Protein AF-A0A2I0NF01-F1 (afdb_monomer_lite)

Foldseek 3Di:
DDPLVVLVVCCVVPVVVSLVVLQVLLVVLLVVDLVSNLVSCVSCLVVCQVVVVSHVVSLLVSLLVLCVVQPPDVVSVVSSLVSLVSCLVVDAPSNLVSLVVVLVRDDCPDPSNVVSVVSNVVRVVVHVVVVVVVVPPPPDPDDPPPPPPDD

Structure (mmCIF, N/CA/C/O backbone):
data_AF-A0A2I0NF01-F1
#
_entry.id   AF-A0A2I0NF01-F1
#
loop_
_atom_site.group_PDB
_atom_site.id
_atom_site.type_symbol
_atom_site.label_atom_id
_atom_site.label_alt_id
_atom_site.label_comp_id
_atom_site.label_asym_id
_atom_site.label_entity_id
_atom_site.label_seq_id
_atom_site.pdbx_PDB_ins_code
_atom_site.Cartn_x
_atom_site.Cartn_y
_atom_site.Cartn_z
_atom_site.occupancy
_atom_site.B_iso_or_equiv
_atom_site.auth_seq_id
_atom_site.auth_comp_id
_atom_site.auth_asym_id
_atom_site.auth_atom_id
_atom_site.pdbx_PDB_model_num
ATOM 1 N N . MET A 1 1 ? -27.590 -3.519 -9.141 1.00 53.53 1 MET A N 1
ATOM 2 C CA . MET A 1 1 ? -27.090 -2.656 -8.050 1.00 53.53 1 MET A CA 1
ATOM 3 C C . MET A 1 1 ? -25.602 -2.929 -7.943 1.00 53.53 1 MET A C 1
ATOM 5 O O . MET A 1 1 ? -25.249 -4.092 -7.778 1.00 53.53 1 MET A O 1
ATOM 9 N N . ASP A 1 2 ? -24.776 -1.914 -8.180 1.00 79.38 2 ASP A N 1
ATOM 10 C CA . ASP A 1 2 ? -23.319 -2.035 -8.289 1.00 79.38 2 ASP A CA 1
ATOM 11 C C . ASP A 1 2 ? -22.703 -2.565 -6.976 1.00 79.38 2 ASP A C 1
ATOM 13 O O . ASP A 1 2 ? -23.192 -2.251 -5.885 1.00 79.38 2 ASP A O 1
ATOM 17 N N . LEU A 1 3 ? -21.670 -3.410 -7.074 1.00 76.31 3 LEU A N 1
ATOM 18 C CA . LEU A 1 3 ? -20.996 -4.036 -5.926 1.00 76.31 3 LEU A CA 1
ATOM 1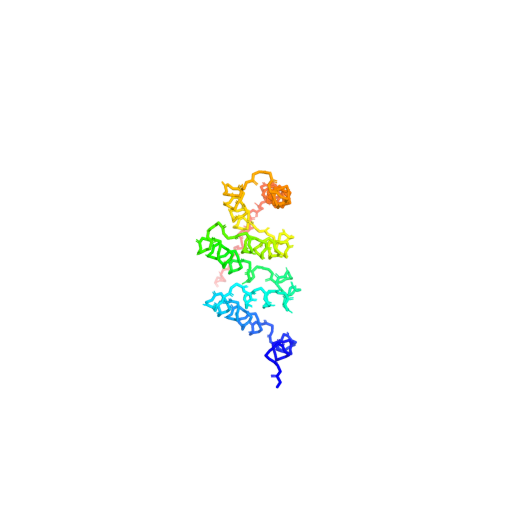9 C C . LEU A 1 3 ? -20.468 -2.959 -4.965 1.00 76.31 3 LEU A C 1
ATOM 21 O O . LEU A 1 3 ? -20.595 -3.088 -3.748 1.00 76.31 3 LEU A O 1
ATOM 25 N N . ILE A 1 4 ? -19.960 -1.860 -5.527 1.00 78.38 4 ILE A N 1
ATOM 26 C CA . ILE A 1 4 ? -19.461 -0.702 -4.782 1.00 78.38 4 ILE A CA 1
ATOM 27 C C . ILE A 1 4 ? -20.586 -0.050 -3.972 1.00 78.38 4 ILE A C 1
ATOM 29 O O . ILE A 1 4 ? -20.406 0.251 -2.793 1.00 78.38 4 ILE A O 1
ATOM 33 N N . THR A 1 5 ? -21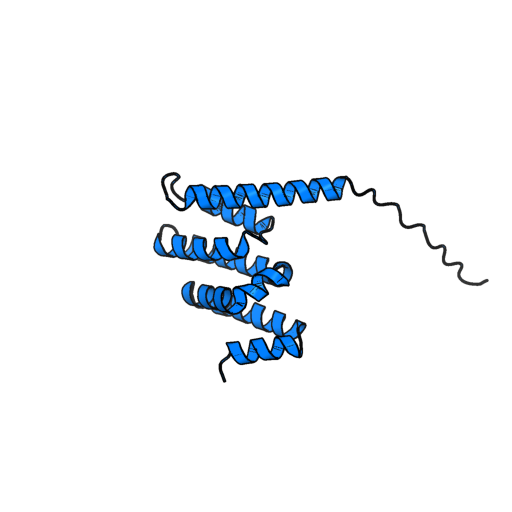.769 0.132 -4.565 1.00 79.06 5 THR A N 1
ATOM 34 C CA . THR A 1 5 ? -22.933 0.707 -3.872 1.00 79.06 5 THR A CA 1
ATOM 35 C C . THR A 1 5 ? -23.409 -0.193 -2.734 1.00 79.06 5 THR A C 1
ATOM 37 O O . THR A 1 5 ? -23.731 0.300 -1.658 1.00 79.06 5 THR A O 1
ATOM 40 N N . ARG A 1 6 ? -23.405 -1.518 -2.933 1.00 81.38 6 ARG A N 1
ATOM 41 C CA . ARG A 1 6 ? -23.763 -2.475 -1.873 1.00 81.38 6 ARG A CA 1
ATOM 42 C C . ARG A 1 6 ? -22.795 -2.410 -0.693 1.00 81.38 6 ARG A C 1
ATOM 44 O O . ARG A 1 6 ? -23.246 -2.374 0.446 1.00 81.38 6 ARG A O 1
ATOM 51 N N . LEU A 1 7 ? -21.491 -2.352 -0.960 1.00 82.50 7 LEU A N 1
ATOM 52 C CA . LEU A 1 7 ? -20.470 -2.237 0.085 1.00 82.50 7 LEU A CA 1
ATOM 53 C C . LEU A 1 7 ? -20.562 -0.912 0.843 1.00 82.50 7 LEU A C 1
ATOM 55 O O . LEU A 1 7 ? -20.463 -0.900 2.065 1.00 82.50 7 LEU A O 1
ATOM 59 N N . LYS A 1 8 ? -20.814 0.199 0.145 1.00 79.62 8 LYS A N 1
ATOM 60 C CA . LYS A 1 8 ? -20.989 1.503 0.797 1.00 79.62 8 LYS A CA 1
ATOM 61 C C . LYS A 1 8 ? -22.197 1.527 1.735 1.00 79.62 8 LYS A C 1
ATOM 63 O O . LYS A 1 8 ? -22.074 2.057 2.831 1.00 79.62 8 LYS A O 1
ATOM 68 N N . ASN A 1 9 ? -23.304 0.888 1.357 1.00 81.31 9 ASN A N 1
ATOM 69 C CA . ASN A 1 9 ? -24.474 0.766 2.231 1.00 81.31 9 ASN A CA 1
ATOM 70 C C . ASN A 1 9 ? -24.203 -0.149 3.437 1.00 81.31 9 ASN A C 1
ATOM 72 O O . ASN A 1 9 ? -24.649 0.151 4.539 1.00 81.31 9 ASN A O 1
ATOM 76 N N . LEU A 1 10 ? -23.444 -1.239 3.248 1.00 83.50 10 LEU A N 1
ATOM 77 C CA . LEU A 1 10 ? -23.072 -2.147 4.340 1.00 83.50 10 LEU A CA 1
ATOM 78 C C . LEU A 1 10 ? -22.284 -1.442 5.442 1.00 83.50 10 LEU A C 1
ATOM 80 O O . LEU A 1 10 ? -22.488 -1.746 6.609 1.00 83.50 10 LEU A O 1
ATOM 84 N N . ARG A 1 11 ? -21.437 -0.468 5.095 1.00 81.25 11 ARG A N 1
ATOM 85 C CA . ARG A 1 11 ? -20.669 0.310 6.076 1.00 81.25 11 ARG A CA 1
ATOM 86 C C . ARG A 1 11 ? -21.555 1.003 7.116 1.00 81.25 11 ARG A C 1
ATOM 88 O O . ARG A 1 11 ? -21.142 1.131 8.262 1.00 81.25 11 ARG A O 1
ATOM 95 N N . GLU A 1 12 ? -22.737 1.469 6.720 1.00 83.25 12 GLU A N 1
ATOM 96 C CA . GLU A 1 12 ? -23.662 2.176 7.616 1.00 83.25 12 GLU A CA 1
ATOM 97 C C . GLU A 1 12 ? -24.400 1.222 8.564 1.00 83.25 12 GLU A C 1
ATOM 99 O O . GLU A 1 12 ? -24.839 1.637 9.634 1.00 83.25 12 GLU A O 1
ATOM 104 N N . THR A 1 13 ? -24.529 -0.051 8.183 1.00 86.94 13 THR A N 1
ATOM 105 C CA . THR A 1 13 ? -25.313 -1.054 8.917 1.00 86.94 13 THR A CA 1
ATOM 106 C C . THR A 1 13 ? -24.459 -2.032 9.721 1.00 86.94 13 THR A C 1
ATOM 108 O O . THR A 1 13 ? -24.867 -2.443 10.801 1.00 86.94 13 THR A O 1
ATOM 111 N N . ASP A 1 14 ? -23.298 -2.420 9.191 1.00 89.25 14 ASP A N 1
ATOM 112 C CA . ASP A 1 14 ? -22.367 -3.381 9.785 1.00 89.25 14 ASP A CA 1
ATOM 113 C C . ASP A 1 14 ? -20.930 -3.072 9.331 1.00 89.25 14 ASP A C 1
ATOM 115 O O . ASP A 1 14 ? -20.458 -3.481 8.264 1.00 89.25 14 ASP A O 1
ATOM 119 N N . GLU A 1 15 ? -20.227 -2.304 10.161 1.00 88.50 15 GLU A N 1
ATOM 120 C CA . GLU A 1 15 ? -18.864 -1.857 9.886 1.00 88.50 15 GLU A CA 1
ATOM 121 C C . GLU A 1 15 ? -17.869 -3.026 9.788 1.00 88.50 15 GLU A C 1
ATOM 123 O O . GLU A 1 15 ? -16.950 -2.987 8.965 1.00 88.50 15 GLU A O 1
ATOM 128 N N . LEU A 1 16 ? -18.033 -4.071 10.604 1.00 90.25 16 LEU A N 1
ATOM 129 C CA . LEU A 1 16 ? -17.098 -5.195 10.627 1.00 90.25 16 LEU A CA 1
ATOM 130 C C . LEU A 1 16 ? -17.244 -6.046 9.363 1.00 90.25 16 LEU A C 1
ATOM 132 O O . LEU A 1 16 ? -16.240 -6.380 8.728 1.00 90.25 16 LEU A O 1
ATOM 136 N N . GLU A 1 17 ? -18.483 -6.341 8.970 1.00 91.06 17 GLU A N 1
ATOM 137 C CA . GLU A 1 17 ? -18.768 -7.071 7.736 1.00 91.06 17 GLU A CA 1
ATOM 138 C C . GLU A 1 17 ? -18.291 -6.283 6.512 1.00 91.06 17 GLU A C 1
ATOM 140 O O . GLU A 1 17 ? -17.648 -6.844 5.622 1.00 91.06 17 GLU A O 1
ATOM 145 N N . PHE A 1 18 ? -18.500 -4.962 6.489 1.00 93.25 18 PHE A N 1
ATOM 146 C CA . PHE A 1 18 ? -17.946 -4.102 5.445 1.00 93.25 18 PHE A CA 1
ATOM 147 C C . PHE A 1 18 ? -16.425 -4.270 5.316 1.00 93.25 18 PHE A C 1
ATOM 149 O O . PHE A 1 18 ? -15.916 -4.495 4.212 1.00 93.25 18 PHE A O 1
ATOM 156 N N . LYS A 1 19 ? -15.695 -4.204 6.437 1.00 93.19 19 LYS A N 1
ATOM 157 C CA . LYS A 1 19 ? -14.234 -4.348 6.438 1.00 93.19 19 LYS A CA 1
ATOM 158 C C . LYS A 1 19 ? -13.807 -5.722 5.939 1.00 93.19 19 LYS A C 1
ATOM 160 O O . LYS A 1 19 ? -12.889 -5.816 5.124 1.00 93.19 19 LYS A O 1
ATOM 165 N N . TYR A 1 20 ? -14.492 -6.782 6.361 1.00 93.75 20 TYR A N 1
ATOM 166 C CA . TYR A 1 20 ? -14.216 -8.140 5.899 1.00 93.75 20 TYR A CA 1
ATOM 167 C C . TYR A 1 20 ? -14.432 -8.294 4.386 1.00 93.75 20 TYR A C 1
ATOM 169 O O . TYR A 1 20 ? -13.575 -8.829 3.676 1.00 93.75 20 TYR A O 1
ATOM 177 N N . GLN A 1 21 ? -15.536 -7.762 3.866 1.00 93.38 21 GLN A N 1
ATOM 178 C CA . GLN A 1 21 ? -15.851 -7.830 2.444 1.00 93.38 21 GLN A CA 1
ATOM 179 C C . GLN A 1 21 ? -14.881 -7.002 1.593 1.00 93.38 21 GLN A C 1
ATOM 181 O O . GLN A 1 21 ? -14.410 -7.488 0.563 1.00 93.38 21 GLN A O 1
ATOM 186 N N . LEU A 1 22 ? -14.508 -5.794 2.032 1.00 94.69 22 LEU A N 1
ATOM 187 C CA . LEU A 1 22 ? -13.499 -4.984 1.343 1.00 94.69 22 LEU A CA 1
ATOM 188 C C . LEU A 1 22 ? -12.129 -5.678 1.346 1.00 94.69 22 LEU A C 1
ATOM 190 O O . LEU A 1 22 ? -11.449 -5.720 0.321 1.00 94.69 22 LEU A O 1
ATOM 194 N N . ARG A 1 23 ? -11.750 -6.303 2.466 1.00 94.75 23 ARG A N 1
ATOM 195 C CA . ARG A 1 23 ? -10.521 -7.096 2.576 1.00 94.75 23 ARG A CA 1
ATOM 196 C C . ARG A 1 23 ? -10.495 -8.243 1.562 1.00 94.75 23 ARG A C 1
ATOM 198 O O . ARG A 1 23 ? -9.493 -8.446 0.876 1.00 94.75 23 ARG A O 1
ATOM 205 N N . ASN A 1 24 ? -11.598 -8.979 1.444 1.00 94.69 24 ASN A N 1
ATOM 206 C CA . ASN A 1 24 ? -11.730 -10.065 0.473 1.00 94.69 24 ASN A CA 1
ATOM 207 C C . ASN A 1 24 ? -11.722 -9.552 -0.967 1.00 94.69 24 ASN A C 1
ATOM 209 O O . ASN A 1 24 ? -11.122 -10.183 -1.835 1.00 94.69 24 ASN A O 1
ATOM 213 N N . LEU A 1 25 ? -12.338 -8.396 -1.219 1.00 95.31 25 LEU A N 1
ATOM 214 C CA . LEU A 1 25 ? -12.327 -7.759 -2.529 1.00 95.31 25 LEU A CA 1
ATOM 215 C C . LEU A 1 25 ? -10.908 -7.358 -2.951 1.00 95.31 25 LEU A C 1
ATOM 217 O O . LEU A 1 25 ? -10.529 -7.627 -4.087 1.00 95.31 25 LEU A O 1
ATOM 221 N N . LEU A 1 26 ? -10.110 -6.790 -2.040 1.00 96.19 26 LEU A N 1
ATOM 222 C CA . LEU A 1 26 ? -8.695 -6.476 -2.273 1.00 96.19 26 LEU A CA 1
ATOM 223 C C . LEU A 1 26 ? -7.870 -7.736 -2.572 1.00 96.19 26 LEU A C 1
ATOM 225 O O . LEU A 1 26 ? -7.093 -7.761 -3.524 1.00 96.19 26 LEU A O 1
ATOM 229 N N . LYS A 1 27 ? -8.070 -8.819 -1.810 1.00 95.50 27 LYS A N 1
ATOM 230 C CA . LYS A 1 27 ? -7.404 -10.106 -2.082 1.00 95.50 27 LYS A CA 1
ATOM 231 C C . LYS A 1 27 ? -7.797 -10.683 -3.438 1.00 95.50 27 LYS A C 1
ATOM 233 O O . LYS A 1 27 ? -6.948 -11.169 -4.178 1.00 95.50 27 LYS A O 1
ATOM 238 N N . LYS A 1 28 ? -9.084 -10.624 -3.783 1.00 95.50 28 LYS A N 1
ATOM 239 C CA . LYS A 1 28 ? -9.575 -11.100 -5.076 1.00 95.50 28 LYS A CA 1
ATOM 240 C C . LYS A 1 28 ? -8.971 -10.284 -6.218 1.00 95.50 28 LYS A C 1
ATOM 242 O O . LYS A 1 28 ? -8.418 -10.866 -7.146 1.00 95.50 28 LYS A O 1
ATOM 247 N N . SER A 1 29 ? -9.001 -8.957 -6.132 1.00 95.56 29 SER A N 1
ATOM 248 C CA . SER A 1 29 ? -8.462 -8.094 -7.186 1.00 95.56 29 SER A CA 1
ATOM 249 C C . SER A 1 29 ? -6.941 -8.224 -7.342 1.00 95.56 29 SER A C 1
ATOM 251 O O . SER A 1 29 ? -6.444 -8.148 -8.465 1.00 95.56 29 SER A O 1
ATOM 253 N N . MET A 1 30 ? -6.207 -8.539 -6.265 1.00 94.56 30 MET A N 1
ATOM 254 C CA . MET A 1 30 ? -4.783 -8.901 -6.323 1.00 94.56 30 MET A CA 1
ATOM 255 C C . MET A 1 30 ? -4.532 -10.120 -7.232 1.00 94.56 30 MET A C 1
ATOM 257 O O . MET A 1 30 ? -3.566 -10.133 -7.996 1.00 94.56 30 MET A O 1
ATOM 261 N N . THR A 1 31 ? -5.407 -11.133 -7.184 1.00 93.38 31 THR A N 1
ATOM 262 C CA . THR A 1 31 ? -5.291 -12.329 -8.042 1.00 93.38 31 THR A CA 1
ATOM 263 C C . THR A 1 31 ? -5.668 -12.075 -9.501 1.00 93.38 31 THR A C 1
ATOM 265 O O . THR A 1 31 ? -5.173 -12.775 -10.383 1.00 93.38 31 THR A O 1
ATOM 268 N N . GLU A 1 32 ? -6.505 -11.070 -9.771 1.00 93.25 32 GLU A N 1
ATOM 269 C CA . GLU A 1 32 ? -6.961 -10.737 -11.122 1.00 93.25 32 GLU A CA 1
ATOM 270 C C . GLU A 1 32 ? -5.873 -9.995 -11.907 1.00 93.25 32 GLU A C 1
ATOM 272 O O . GLU A 1 32 ? -5.340 -10.529 -12.880 1.00 93.25 32 GLU A O 1
ATOM 277 N N . ASN A 1 33 ? -5.540 -8.763 -11.508 1.00 93.62 33 ASN A N 1
ATOM 278 C CA . ASN A 1 33 ? -4.441 -7.966 -12.063 1.00 93.62 33 ASN A CA 1
ATOM 279 C C . ASN A 1 33 ? -4.283 -6.628 -11.315 1.00 93.62 33 ASN A C 1
ATOM 281 O O . ASN A 1 33 ? -5.128 -6.215 -10.523 1.00 93.62 33 ASN A O 1
ATOM 285 N N . LEU A 1 34 ? -3.195 -5.918 -11.624 1.00 95.19 34 LEU A N 1
ATOM 286 C CA . LEU A 1 34 ? -2.858 -4.637 -11.006 1.00 95.19 34 LEU A CA 1
ATOM 287 C C . LEU A 1 34 ? -3.895 -3.533 -11.275 1.00 95.19 34 LEU A C 1
ATOM 289 O O . LEU A 1 34 ? -4.126 -2.701 -10.402 1.00 95.19 34 LEU A O 1
ATOM 293 N N . ASP A 1 35 ? -4.518 -3.507 -12.456 1.00 94.69 35 ASP A N 1
ATOM 294 C CA . ASP A 1 35 ? -5.498 -2.471 -12.805 1.00 94.69 35 ASP A CA 1
ATOM 295 C C . ASP A 1 35 ? -6.809 -2.660 -12.015 1.00 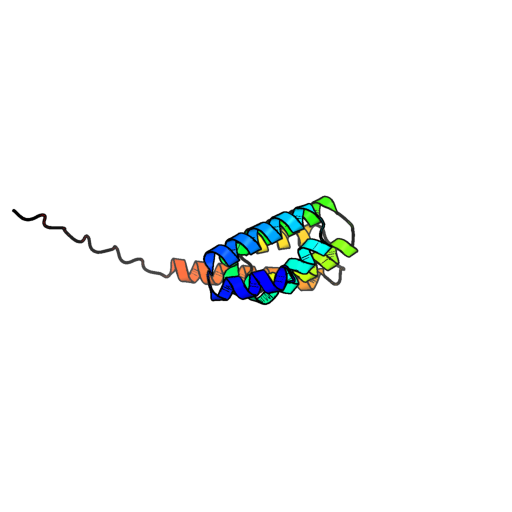94.69 35 ASP A C 1
ATOM 297 O O . ASP A 1 35 ? -7.347 -1.690 -11.476 1.00 94.69 35 ASP A O 1
ATOM 301 N N . ALA A 1 36 ? -7.272 -3.904 -11.853 1.00 94.62 36 ALA A N 1
ATOM 302 C CA . ALA A 1 36 ? -8.408 -4.252 -10.999 1.00 94.62 36 ALA A CA 1
ATOM 303 C C . ALA A 1 36 ? -8.124 -3.907 -9.531 1.00 94.62 36 ALA A C 1
ATOM 305 O O . ALA A 1 36 ? -8.940 -3.258 -8.874 1.00 94.62 36 ALA A O 1
ATOM 306 N N . PHE A 1 37 ? -6.937 -4.270 -9.032 1.00 97.06 37 PHE A N 1
ATOM 307 C CA . PHE A 1 37 ? -6.512 -3.929 -7.675 1.00 97.06 37 PHE A CA 1
ATOM 308 C C . PHE A 1 37 ? -6.493 -2.414 -7.448 1.00 97.06 37 PHE A C 1
ATOM 310 O O . PHE A 1 37 ? -7.057 -1.910 -6.475 1.00 97.06 37 PHE A O 1
ATOM 317 N N . ARG A 1 38 ? -5.919 -1.671 -8.399 1.00 96.56 38 ARG A N 1
ATOM 318 C CA . ARG A 1 38 ? -5.882 -0.210 -8.369 1.00 96.56 38 ARG A CA 1
ATOM 319 C C . ARG A 1 38 ? -7.282 0.404 -8.339 1.00 96.56 38 ARG A C 1
ATOM 321 O O . ARG A 1 38 ? -7.473 1.382 -7.619 1.00 96.56 38 ARG A O 1
ATOM 328 N N . SER A 1 39 ? -8.235 -0.129 -9.107 1.00 95.50 39 SER A N 1
ATOM 329 C CA . SER A 1 39 ? -9.619 0.365 -9.095 1.00 95.50 39 SER A CA 1
ATOM 330 C C . SER A 1 39 ? -10.204 0.280 -7.692 1.00 95.50 39 SER A C 1
ATOM 332 O O . SER A 1 39 ? -10.616 1.299 -7.151 1.00 95.50 39 SER A O 1
ATOM 334 N N . VAL A 1 40 ? -10.120 -0.894 -7.056 1.00 95.44 40 VAL A N 1
ATOM 335 C CA . VAL A 1 40 ? -10.662 -1.109 -5.706 1.00 95.44 40 VAL A CA 1
ATOM 336 C C . VAL A 1 40 ? -10.033 -0.148 -4.694 1.00 95.44 40 VAL A C 1
ATOM 338 O O . VAL A 1 40 ? -10.753 0.498 -3.936 1.00 95.44 40 VAL A O 1
ATOM 341 N N . VAL A 1 41 ? -8.703 0.001 -4.697 1.00 96.00 41 VAL A N 1
ATOM 342 C CA . VAL A 1 41 ? -8.023 0.926 -3.771 1.00 96.00 41 VAL A CA 1
ATOM 343 C C . VAL A 1 41 ? -8.466 2.375 -3.991 1.00 96.00 41 VAL A C 1
ATOM 345 O O . VAL A 1 41 ? -8.633 3.111 -3.023 1.00 96.00 41 VAL A O 1
ATOM 348 N N . ASN A 1 42 ? -8.690 2.799 -5.237 1.00 94.62 42 ASN A N 1
ATOM 349 C CA . ASN A 1 42 ? -9.155 4.157 -5.524 1.00 94.62 42 ASN A CA 1
ATOM 350 C C . ASN A 1 42 ? -10.628 4.367 -5.149 1.00 94.62 42 ASN A C 1
ATOM 352 O O . ASN A 1 42 ? -10.961 5.404 -4.574 1.00 94.62 42 ASN A O 1
ATOM 356 N N . ASP A 1 43 ? -11.490 3.388 -5.427 1.00 93.62 43 ASP A N 1
ATOM 357 C CA . ASP A 1 43 ? -12.929 3.446 -5.141 1.00 93.62 43 ASP A CA 1
ATOM 358 C C . ASP A 1 43 ? -13.220 3.519 -3.634 1.00 93.62 43 ASP A C 1
ATOM 360 O O . ASP A 1 43 ? -14.209 4.135 -3.217 1.00 93.62 43 ASP A O 1
ATOM 364 N N . PHE A 1 44 ? -12.324 2.935 -2.830 1.00 93.50 44 PHE A N 1
ATOM 365 C CA . PHE A 1 44 ? -12.371 2.895 -1.367 1.00 93.50 44 PHE A CA 1
ATOM 366 C C . PHE A 1 44 ? -11.193 3.629 -0.710 1.00 93.50 44 PHE A C 1
ATOM 368 O O . PHE A 1 44 ? -10.807 3.323 0.418 1.00 93.50 44 PHE A O 1
ATOM 375 N N . LYS A 1 45 ? -10.603 4.620 -1.397 1.00 93.94 45 LYS A N 1
ATOM 376 C CA . LYS A 1 45 ? -9.412 5.349 -0.920 1.00 93.94 45 LYS A CA 1
ATOM 377 C C . LYS A 1 45 ? -9.595 5.908 0.488 1.00 93.94 45 LYS A C 1
ATOM 379 O O . LYS A 1 45 ? -8.676 5.875 1.302 1.00 93.94 45 LYS A O 1
ATOM 384 N N . ARG A 1 46 ? -10.776 6.465 0.763 1.00 92.69 46 ARG A N 1
ATOM 385 C CA . ARG A 1 46 ? -11.085 7.072 2.057 1.00 92.69 46 ARG A CA 1
ATOM 386 C C . ARG A 1 46 ? -11.041 6.008 3.151 1.00 92.69 46 ARG A C 1
ATOM 388 O O . ARG A 1 46 ? -10.371 6.198 4.155 1.00 92.69 46 ARG A O 1
ATOM 395 N N . GLU A 1 47 ? -11.731 4.902 2.941 1.00 92.25 47 GLU A N 1
ATOM 396 C CA . GLU A 1 47 ? -11.842 3.787 3.877 1.00 92.25 47 GLU A CA 1
ATOM 397 C C . GLU A 1 47 ? -10.483 3.125 4.111 1.00 92.25 47 GLU A C 1
ATOM 399 O O . GLU A 1 47 ? -10.112 2.899 5.256 1.00 92.25 47 GLU A O 1
ATOM 404 N N . VAL A 1 48 ? -9.689 2.937 3.054 1.00 93.19 48 VAL A N 1
ATOM 405 C CA . VAL A 1 48 ? -8.307 2.446 3.151 1.00 93.19 48 VAL A CA 1
ATOM 406 C C . VAL A 1 48 ? -7.443 3.332 4.051 1.00 93.19 48 VAL A C 1
ATOM 408 O O . VAL A 1 48 ? -6.619 2.816 4.794 1.00 93.19 48 VAL A O 1
ATOM 411 N N . ILE A 1 49 ? -7.614 4.655 4.013 1.00 92.88 49 ILE A N 1
ATOM 412 C CA . ILE A 1 49 ? -6.842 5.577 4.858 1.00 92.88 49 ILE A CA 1
ATOM 413 C C . ILE A 1 49 ? -7.367 5.563 6.303 1.00 92.88 49 ILE A C 1
ATOM 415 O O . ILE A 1 49 ? -6.584 5.419 7.242 1.00 92.88 49 ILE A O 1
ATOM 419 N N . TYR A 1 50 ? -8.682 5.710 6.496 1.00 92.25 50 TYR A N 1
ATOM 420 C CA . TYR A 1 50 ? -9.283 5.811 7.834 1.00 92.25 50 TYR A CA 1
ATOM 421 C C . TYR A 1 50 ? -9.170 4.511 8.637 1.00 92.25 50 TYR A C 1
ATOM 423 O O . TYR A 1 50 ? -8.857 4.557 9.822 1.00 92.25 50 TYR A O 1
ATOM 431 N N . ASP A 1 51 ? -9.371 3.368 7.987 1.00 92.00 51 ASP A N 1
ATOM 432 C CA . ASP A 1 51 ? -9.312 2.033 8.586 1.00 92.00 51 ASP A CA 1
ATOM 433 C C . ASP A 1 51 ? -8.029 1.295 8.176 1.00 92.00 51 ASP A C 1
ATOM 435 O O . ASP A 1 51 ? -8.006 0.072 8.041 1.00 92.00 51 ASP A O 1
ATOM 439 N N . SER A 1 52 ? -6.950 2.053 7.964 1.00 90.75 52 SER A N 1
ATOM 440 C CA . SER A 1 52 ? -5.669 1.569 7.431 1.00 90.75 52 SER A CA 1
ATOM 441 C C . SER A 1 52 ? -5.132 0.331 8.134 1.00 90.75 52 SER A C 1
ATOM 443 O O . SER A 1 52 ? -4.672 -0.583 7.456 1.00 90.75 52 SER A O 1
ATOM 445 N N . PHE A 1 53 ? -5.291 0.224 9.452 1.00 90.69 53 PHE A N 1
ATOM 446 C CA . PHE A 1 53 ? -4.836 -0.943 10.212 1.00 90.69 53 PHE A CA 1
ATOM 447 C C . PHE A 1 53 ? -5.450 -2.283 9.762 1.00 90.69 53 PHE A C 1
ATOM 449 O O . PHE A 1 53 ? -4.882 -3.333 10.037 1.00 90.69 53 PHE A O 1
ATOM 456 N N . PHE A 1 54 ? -6.605 -2.278 9.085 1.00 92.31 54 PHE A N 1
ATOM 457 C CA . PHE A 1 54 ? -7.219 -3.497 8.549 1.00 92.31 54 PHE A CA 1
ATOM 458 C C . PHE A 1 54 ? -6.716 -3.877 7.152 1.00 92.31 54 PHE A C 1
ATOM 460 O O . PHE A 1 54 ? -6.868 -5.032 6.738 1.00 92.31 54 PHE A O 1
ATOM 467 N N . PHE A 1 55 ? -6.191 -2.909 6.397 1.00 95.38 55 PHE A N 1
ATOM 468 C CA . PHE A 1 55 ? -5.979 -3.041 4.954 1.00 95.38 55 PHE A CA 1
ATOM 469 C C . PHE A 1 55 ? -4.524 -2.877 4.522 1.00 95.38 55 PHE A C 1
ATOM 471 O O . PHE A 1 55 ? -4.163 -3.410 3.472 1.00 95.38 55 PHE A O 1
ATOM 478 N N . ILE A 1 56 ? -3.705 -2.164 5.301 1.00 94.69 56 ILE A N 1
ATOM 479 C CA . ILE A 1 56 ? -2.344 -1.777 4.915 1.00 94.69 56 ILE A CA 1
ATOM 480 C C . ILE A 1 56 ? -1.477 -2.999 4.595 1.00 94.69 56 ILE A C 1
ATOM 482 O O . ILE A 1 56 ? -0.865 -3.019 3.532 1.00 94.69 56 ILE A O 1
ATOM 486 N N . ASP A 1 57 ? -1.554 -4.064 5.399 1.00 95.12 57 ASP A N 1
ATOM 487 C CA . ASP A 1 57 ? -0.813 -5.314 5.187 1.00 95.12 57 ASP A CA 1
ATOM 488 C C . ASP A 1 57 ? -1.085 -5.924 3.805 1.00 95.12 57 ASP A C 1
ATOM 490 O O . ASP A 1 57 ? -0.164 -6.245 3.058 1.00 95.12 57 ASP A O 1
ATOM 494 N N . ILE A 1 58 ? -2.363 -6.040 3.421 1.00 96.00 58 ILE A N 1
ATOM 495 C CA . ILE A 1 58 ? -2.754 -6.619 2.124 1.00 96.00 58 ILE A CA 1
ATOM 496 C C . ILE A 1 58 ? -2.323 -5.720 0.978 1.00 96.00 58 ILE A C 1
ATOM 498 O O . ILE A 1 58 ? -1.959 -6.214 -0.087 1.00 96.00 58 ILE A O 1
ATOM 502 N N . ILE A 1 59 ? -2.382 -4.402 1.170 1.00 97.00 59 ILE A N 1
ATOM 503 C CA . ILE A 1 59 ? -1.942 -3.472 0.139 1.00 97.00 59 ILE A CA 1
ATOM 504 C C . ILE A 1 59 ? -0.427 -3.569 -0.033 1.00 97.00 59 ILE A C 1
ATOM 506 O O . ILE A 1 59 ? 0.030 -3.708 -1.166 1.00 97.00 59 ILE A O 1
ATOM 510 N N . ASN A 1 60 ? 0.342 -3.572 1.056 1.00 96.81 60 ASN A N 1
ATOM 511 C CA . ASN A 1 60 ? 1.791 -3.747 1.024 1.00 96.81 60 ASN A CA 1
ATOM 512 C C . ASN A 1 60 ? 2.174 -5.067 0.327 1.00 96.81 60 ASN A C 1
ATOM 514 O O . ASN A 1 60 ? 2.987 -5.062 -0.601 1.00 96.8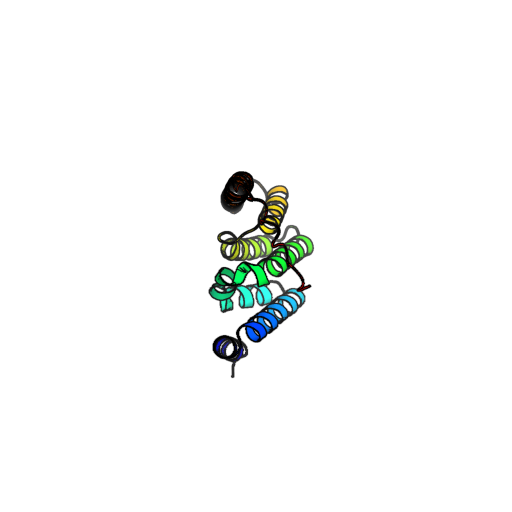1 60 ASN A O 1
ATOM 518 N N . GLU A 1 61 ? 1.531 -6.179 0.701 1.00 96.00 61 GLU A N 1
ATOM 519 C CA . GLU A 1 61 ? 1.741 -7.502 0.100 1.00 96.00 61 GLU A CA 1
ATOM 520 C C . GLU A 1 61 ? 1.417 -7.511 -1.403 1.00 96.00 61 GLU A C 1
ATOM 522 O O . GLU A 1 61 ? 2.216 -7.982 -2.218 1.00 96.00 61 GLU A O 1
ATOM 527 N N . ALA A 1 62 ? 0.276 -6.938 -1.798 1.00 96.56 62 ALA A N 1
ATOM 528 C CA . ALA A 1 62 ? -0.136 -6.861 -3.195 1.00 96.56 62 ALA A CA 1
ATOM 529 C C . ALA A 1 62 ? 0.831 -6.016 -4.034 1.00 96.56 62 ALA A C 1
ATOM 531 O O . ALA A 1 62 ? 1.209 -6.420 -5.137 1.00 96.56 62 ALA A O 1
ATOM 532 N N . LEU A 1 63 ? 1.265 -4.861 -3.523 1.00 96.44 63 LEU A N 1
ATOM 533 C CA . LEU A 1 63 ? 2.225 -3.999 -4.213 1.00 96.44 63 LEU A CA 1
ATOM 534 C C . LEU A 1 63 ? 3.564 -4.704 -4.413 1.00 96.44 63 LEU A C 1
ATOM 536 O O . LEU A 1 63 ? 4.109 -4.663 -5.518 1.00 96.44 63 LEU A O 1
ATOM 540 N N . LEU A 1 64 ? 4.057 -5.399 -3.387 1.00 95.25 64 LEU A N 1
ATOM 541 C CA . LEU A 1 64 ? 5.291 -6.173 -3.474 1.00 95.25 64 LEU A CA 1
ATOM 542 C C . LEU A 1 64 ? 5.167 -7.323 -4.486 1.00 95.25 64 LEU A C 1
ATOM 544 O O . LEU A 1 64 ? 6.051 -7.518 -5.323 1.00 95.25 64 LEU A O 1
ATOM 548 N N . TYR A 1 65 ? 4.045 -8.046 -4.461 1.00 95.44 65 TYR A N 1
ATOM 549 C CA . TYR A 1 65 ? 3.740 -9.101 -5.425 1.00 95.44 65 TYR A CA 1
ATOM 550 C C . TYR A 1 65 ? 3.747 -8.577 -6.864 1.00 95.44 65 TYR A C 1
ATOM 552 O O . TYR A 1 65 ? 4.422 -9.139 -7.731 1.00 95.44 65 TYR A O 1
ATOM 560 N N . PHE A 1 66 ? 3.029 -7.483 -7.137 1.00 95.94 66 PHE A N 1
ATOM 561 C CA . PHE A 1 66 ? 2.971 -6.908 -8.480 1.00 95.94 66 PHE A CA 1
ATOM 562 C C . PHE A 1 66 ? 4.318 -6.362 -8.940 1.00 95.94 66 PHE A C 1
ATOM 564 O O . PHE A 1 66 ? 4.637 -6.488 -10.126 1.00 95.94 66 PHE A O 1
ATOM 571 N N . PHE A 1 67 ? 5.099 -5.797 -8.017 1.00 93.88 67 PHE A N 1
ATOM 572 C CA . PHE A 1 67 ? 6.441 -5.305 -8.283 1.00 93.88 67 PHE A CA 1
ATOM 573 C C . PHE A 1 67 ? 7.364 -6.426 -8.768 1.00 93.88 67 PHE A C 1
ATOM 575 O O . PHE A 1 67 ? 7.950 -6.309 -9.843 1.00 93.88 67 PHE A O 1
ATOM 582 N N . TYR A 1 68 ? 7.435 -7.540 -8.033 1.00 93.12 68 TYR A N 1
ATOM 583 C CA . TYR A 1 68 ? 8.284 -8.670 -8.414 1.00 93.12 68 TYR A CA 1
ATOM 584 C C . TYR A 1 68 ? 7.779 -9.415 -9.646 1.00 93.12 68 TYR A C 1
ATOM 586 O O . TYR A 1 68 ? 8.574 -9.816 -10.492 1.00 93.12 68 TYR A O 1
ATOM 594 N N . LYS A 1 69 ? 6.460 -9.570 -9.796 1.00 92.69 69 LYS A N 1
ATOM 595 C CA . LYS A 1 69 ? 5.874 -10.252 -10.958 1.00 92.69 69 LYS A CA 1
ATOM 596 C C . LYS A 1 69 ? 6.161 -9.535 -12.282 1.00 92.69 69 LYS A C 1
ATOM 598 O O . LYS A 1 69 ? 6.161 -10.175 -13.328 1.00 92.69 69 LYS A O 1
ATOM 603 N N . ASN A 1 70 ? 6.369 -8.219 -12.250 1.00 86.94 70 ASN A N 1
ATOM 604 C CA . ASN A 1 70 ? 6.523 -7.382 -13.441 1.00 86.94 70 ASN A CA 1
ATOM 605 C C . ASN A 1 70 ? 7.821 -6.565 -13.402 1.00 86.94 70 ASN A C 1
ATOM 607 O O . ASN A 1 70 ? 7.836 -5.405 -13.829 1.00 86.94 70 ASN A O 1
ATOM 611 N N . GLU A 1 71 ? 8.889 -7.149 -12.855 1.00 78.00 71 GLU A N 1
ATOM 612 C CA . GLU A 1 71 ? 10.173 -6.473 -12.697 1.00 78.00 71 GLU A CA 1
ATOM 613 C C . GLU A 1 71 ? 10.635 -5.828 -14.017 1.00 78.00 71 GLU A C 1
ATOM 615 O O . GLU A 1 71 ? 10.611 -6.441 -15.084 1.00 78.00 71 GLU A O 1
ATOM 620 N N . GLY A 1 72 ? 11.008 -4.547 -13.950 1.00 74.31 72 GLY A N 1
ATOM 621 C CA . GLY A 1 72 ? 11.473 -3.778 -15.105 1.00 74.31 72 GLY A CA 1
ATOM 622 C C . GLY A 1 72 ? 10.380 -3.175 -15.997 1.00 74.31 72 GLY A C 1
ATOM 623 O O . GLY A 1 72 ? 10.724 -2.438 -16.916 1.00 74.31 72 GLY A O 1
ATOM 624 N N . ASN A 1 73 ? 9.083 -3.408 -15.742 1.00 87.62 73 ASN A N 1
ATOM 625 C CA . ASN A 1 73 ? 8.003 -2.782 -16.516 1.00 87.62 73 ASN A CA 1
ATOM 626 C C . ASN A 1 73 ? 7.695 -1.349 -16.015 1.00 87.62 73 ASN A C 1
ATOM 628 O O . ASN A 1 73 ? 7.089 -1.188 -14.948 1.00 87.62 73 ASN A O 1
ATOM 632 N N . PRO A 1 74 ? 8.000 -0.285 -16.790 1.00 85.56 74 PRO A N 1
ATOM 633 C CA . PRO A 1 74 ? 7.830 1.096 -16.329 1.00 85.56 74 PRO A CA 1
ATOM 634 C C . PRO A 1 74 ? 6.369 1.485 -16.075 1.00 85.56 74 PRO A C 1
ATOM 636 O O . PRO A 1 74 ? 6.087 2.329 -15.226 1.00 85.56 74 PRO A O 1
ATOM 639 N N . ARG A 1 75 ? 5.415 0.872 -16.793 1.00 89.38 75 ARG A N 1
ATOM 640 C CA . ARG A 1 75 ? 3.981 1.123 -16.579 1.00 89.38 75 ARG A CA 1
ATOM 641 C C . ARG A 1 75 ? 3.538 0.601 -15.216 1.00 89.38 75 ARG A C 1
ATOM 643 O O . ARG A 1 75 ? 2.772 1.271 -14.531 1.00 89.38 75 ARG A O 1
ATOM 650 N N . VAL A 1 76 ? 4.031 -0.572 -14.824 1.00 90.69 76 VAL A N 1
ATOM 651 C CA . VAL A 1 76 ? 3.710 -1.171 -13.525 1.00 90.69 76 VAL A CA 1
ATOM 652 C C . VAL A 1 76 ? 4.298 -0.341 -12.392 1.00 90.69 76 VAL A C 1
ATOM 654 O O . VAL A 1 76 ? 3.577 -0.051 -11.442 1.00 90.69 76 VAL A O 1
ATOM 657 N N . ILE A 1 77 ? 5.539 0.137 -12.536 1.00 90.31 77 ILE A N 1
ATOM 658 C CA . ILE A 1 77 ? 6.160 1.046 -11.560 1.00 90.31 77 ILE A CA 1
ATOM 659 C C . ILE A 1 77 ? 5.290 2.291 -11.363 1.00 90.31 77 ILE A C 1
ATOM 661 O O . ILE A 1 77 ? 4.932 2.597 -10.232 1.00 90.31 77 ILE A O 1
ATOM 665 N N . LYS A 1 78 ? 4.847 2.952 -12.441 1.00 90.94 78 LYS A N 1
ATOM 666 C CA . LYS A 1 78 ? 3.952 4.121 -12.340 1.00 90.94 78 LYS A CA 1
ATOM 667 C C . LYS A 1 78 ? 2.640 3.819 -11.615 1.00 90.94 78 LYS A C 1
ATOM 669 O O . LYS A 1 78 ? 2.166 4.634 -10.824 1.00 90.94 78 LYS A O 1
ATOM 674 N N . THR A 1 79 ? 2.038 2.659 -11.864 1.00 94.00 79 THR A N 1
ATOM 675 C CA . THR A 1 79 ? 0.812 2.275 -11.157 1.00 94.00 79 THR A CA 1
ATOM 676 C C . THR A 1 79 ? 1.083 2.000 -9.676 1.00 94.00 79 THR A C 1
ATOM 678 O O . THR A 1 79 ? 0.335 2.492 -8.831 1.00 94.00 79 THR A O 1
ATOM 681 N N . ILE A 1 80 ? 2.168 1.298 -9.342 1.00 94.50 80 ILE A N 1
ATOM 682 C CA . ILE A 1 80 ? 2.592 1.060 -7.954 1.00 94.50 80 ILE A CA 1
ATOM 683 C C . ILE A 1 80 ? 2.853 2.388 -7.240 1.00 94.50 80 ILE A C 1
ATOM 685 O O . ILE A 1 80 ? 2.33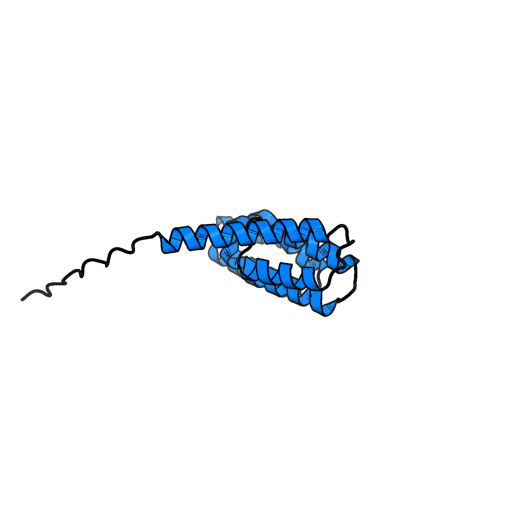8 2.598 -6.148 1.00 94.50 80 ILE A O 1
ATOM 689 N N . MET A 1 81 ? 3.547 3.325 -7.889 1.00 92.69 81 MET A N 1
ATOM 690 C CA . MET A 1 81 ? 3.767 4.683 -7.386 1.00 92.69 81 MET A CA 1
ATOM 691 C C . MET A 1 81 ? 2.458 5.393 -7.040 1.00 92.69 81 MET A C 1
ATOM 693 O O . MET A 1 81 ? 2.340 5.994 -5.973 1.00 92.69 81 MET A O 1
ATOM 697 N N . SER A 1 82 ? 1.448 5.288 -7.909 1.00 94.06 82 SER A N 1
ATOM 698 C CA . SER A 1 82 ? 0.137 5.893 -7.650 1.00 94.06 82 SER A CA 1
ATOM 699 C C . SER A 1 82 ? -0.568 5.301 -6.425 1.00 94.06 82 SER A C 1
ATOM 701 O O . SER A 1 82 ? -1.293 6.015 -5.739 1.00 94.06 82 SER A O 1
ATOM 703 N N . LEU A 1 83 ? -0.331 4.022 -6.125 1.00 95.88 83 LEU A N 1
ATOM 704 C CA . LEU A 1 83 ? -0.887 3.345 -4.954 1.00 95.88 83 LEU A CA 1
ATOM 705 C C . LEU A 1 83 ? -0.080 3.647 -3.686 1.00 95.88 83 LEU A C 1
ATOM 707 O O . LEU A 1 83 ? -0.679 3.904 -2.645 1.00 95.88 83 LEU A O 1
ATOM 711 N N . ILE A 1 84 ? 1.251 3.730 -3.780 1.00 95.81 84 ILE A N 1
ATOM 712 C CA . ILE A 1 84 ? 2.117 4.193 -2.683 1.00 95.81 84 ILE A CA 1
ATOM 713 C C . ILE A 1 84 ? 1.711 5.601 -2.250 1.00 95.81 84 ILE A C 1
ATOM 715 O O . ILE A 1 84 ? 1.576 5.856 -1.060 1.00 95.81 84 ILE A O 1
ATOM 719 N N . HIS A 1 85 ? 1.416 6.492 -3.198 1.00 94.50 85 HIS A N 1
ATOM 720 C CA . HIS A 1 85 ? 0.916 7.834 -2.896 1.00 94.50 85 HIS A CA 1
ATOM 721 C C . HIS A 1 85 ? -0.372 7.828 -2.050 1.00 94.50 85 HIS A C 1
ATOM 723 O O . HIS A 1 85 ? -0.597 8.737 -1.253 1.00 94.50 85 HIS A O 1
ATOM 729 N N . VAL A 1 86 ? -1.230 6.814 -2.211 1.00 94.81 86 VAL A N 1
ATOM 730 C CA . VAL A 1 86 ? -2.459 6.672 -1.417 1.00 94.81 86 VAL A CA 1
ATOM 731 C C . VAL A 1 86 ? -2.152 6.232 0.012 1.00 94.81 86 VAL A C 1
ATOM 733 O O . VAL A 1 86 ? -2.748 6.776 0.941 1.00 94.81 86 VAL A O 1
ATOM 736 N N . ILE A 1 87 ? -1.243 5.270 0.186 1.00 95.31 87 ILE A N 1
ATOM 737 C CA . ILE A 1 87 ? -0.982 4.651 1.492 1.00 95.31 87 ILE A CA 1
ATOM 738 C C . ILE A 1 87 ? 0.118 5.340 2.302 1.00 95.31 87 ILE A C 1
ATOM 740 O O . ILE A 1 87 ? 0.096 5.249 3.521 1.00 95.31 87 ILE A O 1
ATOM 744 N N . ALA A 1 88 ? 1.036 6.084 1.680 1.00 93.75 88 ALA A N 1
ATOM 745 C CA . ALA A 1 88 ? 2.154 6.737 2.367 1.00 93.75 88 ALA A CA 1
ATOM 746 C C . ALA A 1 88 ? 1.752 7.613 3.580 1.00 93.75 88 ALA A C 1
ATOM 748 O O . ALA A 1 88 ? 2.468 7.594 4.585 1.00 93.75 88 ALA A O 1
ATOM 749 N N . PRO A 1 89 ? 0.611 8.340 3.582 1.00 92.38 89 PRO A N 1
ATOM 750 C CA . PRO A 1 89 ? 0.168 9.087 4.761 1.00 92.38 89 PRO A CA 1
ATOM 751 C C . PRO A 1 89 ? -0.043 8.220 6.010 1.00 92.38 89 PRO A C 1
ATOM 753 O O . PRO A 1 89 ? 0.213 8.702 7.117 1.00 92.38 89 PRO A O 1
ATOM 756 N N . VAL A 1 90 ? -0.469 6.971 5.810 1.00 93.25 90 VAL A N 1
ATOM 757 C CA . VAL A 1 90 ? -0.788 5.958 6.831 1.00 93.25 90 VAL A CA 1
ATOM 758 C C . VAL A 1 90 ? 0.197 4.785 6.817 1.00 93.25 90 VAL A C 1
ATOM 760 O O . VAL A 1 90 ? -0.079 3.750 7.413 1.00 93.25 90 VAL A O 1
ATOM 763 N N . GLY A 1 91 ? 1.324 4.940 6.118 1.00 92.38 91 GLY A N 1
ATOM 764 C CA . GLY A 1 91 ? 2.321 3.893 5.960 1.00 92.38 91 GLY A CA 1
ATOM 765 C C . GLY A 1 91 ? 2.956 3.523 7.293 1.00 92.38 91 GLY A C 1
ATOM 766 O O . GLY A 1 91 ? 3.230 4.386 8.132 1.00 92.38 91 GLY A O 1
ATOM 767 N N . ASP A 1 92 ? 3.193 2.232 7.460 1.00 93.19 92 ASP A N 1
ATOM 768 C CA . ASP A 1 92 ? 3.827 1.639 8.625 1.00 93.19 92 ASP A CA 1
ATOM 769 C C . ASP A 1 92 ? 5.233 1.124 8.282 1.00 93.19 92 ASP A C 1
ATOM 771 O O . ASP A 1 92 ? 5.832 1.490 7.263 1.00 93.19 92 ASP A O 1
ATOM 775 N N . LYS A 1 93 ? 5.789 0.294 9.167 1.00 93.44 93 LYS A N 1
ATOM 776 C CA . LYS A 1 93 ? 7.109 -0.302 8.972 1.00 93.44 93 LYS A CA 1
ATOM 777 C C . LYS A 1 93 ? 7.165 -1.164 7.708 1.00 93.44 93 LYS A C 1
ATOM 779 O O . LYS A 1 93 ? 8.143 -1.077 6.970 1.00 93.44 93 LYS A O 1
ATOM 784 N N . ASP A 1 94 ? 6.115 -1.919 7.414 1.00 95.38 94 ASP A N 1
ATOM 785 C CA . ASP A 1 94 ? 6.071 -2.786 6.237 1.00 95.38 94 ASP A CA 1
ATOM 786 C C . ASP A 1 94 ? 5.952 -1.951 4.953 1.00 95.38 94 ASP A C 1
ATOM 788 O O . ASP A 1 94 ? 6.591 -2.255 3.941 1.00 95.38 94 ASP A O 1
ATOM 792 N N . THR A 1 95 ? 5.228 -0.826 4.998 1.00 96.50 95 THR A N 1
ATOM 793 C CA . THR A 1 95 ? 5.224 0.152 3.901 1.00 96.50 95 THR A CA 1
ATOM 794 C C . THR A 1 95 ? 6.614 0.763 3.693 1.00 96.50 95 THR A C 1
ATOM 796 O O . THR A 1 95 ? 7.040 0.943 2.548 1.00 96.50 95 THR A O 1
ATOM 799 N N . LEU A 1 96 ? 7.353 1.059 4.769 1.00 96.38 96 LEU A N 1
ATOM 800 C CA . LEU A 1 96 ? 8.730 1.555 4.684 1.00 96.38 96 LEU A CA 1
ATOM 801 C C . LEU A 1 96 ? 9.655 0.526 4.012 1.00 96.38 96 LEU A C 1
ATOM 803 O O . LEU A 1 96 ? 10.422 0.872 3.109 1.00 96.38 96 LEU A O 1
ATOM 807 N N . GLU A 1 97 ? 9.555 -0.745 4.404 1.00 96.12 97 GLU A N 1
ATOM 808 C CA . GLU A 1 97 ? 10.327 -1.850 3.823 1.00 96.12 97 GLU A CA 1
ATOM 809 C C . GLU A 1 97 ? 9.996 -2.078 2.338 1.00 96.12 97 GLU A C 1
ATOM 811 O O . GLU A 1 97 ? 10.905 -2.263 1.515 1.00 96.12 97 GLU A O 1
ATOM 816 N N . LEU A 1 98 ? 8.714 -1.986 1.966 1.00 96.25 98 LEU A N 1
ATOM 817 C CA . LEU A 1 98 ? 8.255 -2.009 0.576 1.00 96.25 98 LEU A CA 1
ATOM 818 C C . LEU A 1 98 ? 8.903 -0.885 -0.242 1.00 96.25 98 LEU A C 1
ATOM 820 O O . LEU A 1 98 ? 9.496 -1.146 -1.292 1.00 96.25 98 LEU A O 1
ATOM 824 N N . ILE A 1 99 ? 8.821 0.363 0.230 1.00 96.19 99 ILE A N 1
ATOM 825 C CA . ILE A 1 99 ? 9.399 1.516 -0.473 1.00 96.19 99 ILE A CA 1
ATOM 826 C C . ILE A 1 99 ? 10.916 1.355 -0.603 1.00 96.19 99 ILE A C 1
ATOM 828 O O . ILE A 1 99 ? 11.462 1.549 -1.690 1.00 96.19 99 ILE A O 1
ATOM 832 N N . GLY A 1 100 ? 11.598 0.940 0.468 1.00 95.19 100 GLY A N 1
ATOM 833 C CA . GLY A 1 100 ? 13.038 0.683 0.455 1.00 95.19 100 GLY A CA 1
ATOM 834 C C . GLY A 1 100 ? 13.438 -0.401 -0.552 1.00 95.19 100 GLY A C 1
ATOM 835 O O . GLY A 1 100 ? 14.458 -0.283 -1.233 1.00 95.19 100 GLY A O 1
ATOM 836 N N . THR A 1 101 ? 12.614 -1.439 -0.699 1.00 94.69 101 THR A N 1
ATOM 837 C CA . THR A 1 101 ? 12.800 -2.496 -1.704 1.00 94.69 101 THR A CA 1
ATOM 838 C C . THR A 1 101 ? 12.693 -1.951 -3.127 1.00 94.69 101 THR A C 1
ATOM 840 O O . THR A 1 101 ? 13.528 -2.280 -3.972 1.00 94.69 101 THR A O 1
ATOM 843 N N . ILE A 1 102 ? 11.710 -1.090 -3.392 1.00 93.12 102 ILE A N 1
ATOM 844 C CA . ILE A 1 102 ? 11.520 -0.470 -4.709 1.00 93.12 102 ILE A CA 1
ATOM 845 C C . ILE A 1 102 ? 12.673 0.493 -5.019 1.00 93.12 102 ILE A C 1
ATOM 847 O O . ILE A 1 102 ? 13.266 0.401 -6.095 1.00 93.12 102 ILE A O 1
ATOM 851 N N . LEU A 1 103 ? 13.047 1.356 -4.067 1.00 93.69 103 LEU A N 1
ATOM 852 C CA . LEU A 1 103 ? 14.144 2.325 -4.198 1.00 93.69 103 LEU A CA 1
ATOM 853 C C . LEU A 1 103 ? 15.470 1.670 -4.600 1.00 93.69 103 LEU A C 1
ATOM 855 O O . LEU A 1 103 ? 16.193 2.218 -5.426 1.00 93.69 103 LEU A O 1
ATOM 859 N N . LYS A 1 104 ? 15.773 0.478 -4.069 1.00 92.31 104 LYS A N 1
ATOM 860 C CA . LYS A 1 104 ? 16.995 -0.274 -4.405 1.00 92.31 104 LYS A CA 1
ATOM 861 C C . LYS A 1 104 ? 17.055 -0.750 -5.858 1.00 92.31 104 LYS A C 1
ATOM 863 O O . LYS A 1 104 ? 18.135 -1.103 -6.324 1.00 92.31 104 LYS A O 1
ATOM 868 N N . ARG A 1 105 ? 15.918 -0.825 -6.552 1.00 89.81 105 ARG A N 1
ATOM 869 C CA . ARG A 1 105 ? 15.821 -1.401 -7.902 1.00 89.81 105 ARG A CA 1
ATOM 870 C C . ARG A 1 105 ? 15.494 -0.379 -8.982 1.00 89.81 105 ARG A C 1
ATOM 872 O O . ARG A 1 105 ? 15.777 -0.635 -10.150 1.00 89.81 105 ARG A O 1
ATOM 879 N N . ILE A 1 106 ? 14.895 0.755 -8.630 1.00 88.38 106 ILE A N 1
ATOM 880 C CA . ILE A 1 106 ? 14.627 1.810 -9.608 1.00 88.38 106 ILE A CA 1
ATOM 881 C C . ILE A 1 106 ? 15.875 2.679 -9.847 1.00 88.38 106 ILE A C 1
ATOM 883 O O . ILE A 1 106 ? 16.656 2.908 -8.922 1.00 88.38 106 ILE A O 1
ATOM 887 N N . PRO A 1 107 ? 16.084 3.206 -11.066 1.00 87.81 107 PRO A N 1
ATOM 888 C CA . PRO A 1 107 ? 17.205 4.100 -11.325 1.00 87.81 107 PRO A CA 1
ATOM 889 C C . PRO A 1 107 ? 17.073 5.419 -10.555 1.00 87.81 107 PRO A C 1
ATOM 891 O O . PRO A 1 107 ? 16.008 6.036 -10.550 1.00 87.81 107 PRO A O 1
ATOM 894 N N . THR A 1 108 ? 18.176 5.906 -9.987 1.00 89.94 108 THR A N 1
ATOM 895 C CA . THR A 1 108 ? 18.220 7.160 -9.208 1.00 89.94 108 THR A CA 1
ATOM 896 C C . THR A 1 108 ? 17.872 8.410 -10.021 1.00 89.94 108 THR A C 1
ATOM 898 O O . THR A 1 108 ? 17.437 9.410 -9.461 1.00 89.94 108 THR A O 1
ATOM 901 N N . HIS A 1 109 ? 18.031 8.355 -11.346 1.00 88.56 109 HIS A N 1
ATOM 902 C CA . HIS A 1 109 ? 17.652 9.424 -12.273 1.00 88.56 109 HIS A CA 1
ATOM 903 C C . HIS A 1 109 ? 16.169 9.379 -12.685 1.00 88.56 109 HIS A C 1
ATOM 905 O O . HIS A 1 109 ? 15.724 10.233 -13.451 1.00 88.56 109 HIS A O 1
ATOM 911 N N . SER A 1 110 ? 15.402 8.382 -12.225 1.00 87.88 110 SER A N 1
ATOM 912 C CA . SER A 1 110 ? 13.958 8.325 -12.458 1.00 87.88 110 SER A CA 1
ATOM 913 C C . SER A 1 110 ? 13.252 9.470 -11.733 1.00 87.88 110 SER A C 1
ATOM 915 O O . SER A 1 110 ? 13.563 9.765 -10.580 1.00 87.88 110 SER A O 1
ATOM 917 N N . ALA A 1 111 ? 12.237 10.061 -12.369 1.00 88.62 111 ALA A N 1
ATOM 918 C CA . ALA A 1 111 ? 11.386 11.078 -11.747 1.00 88.62 111 ALA A CA 1
ATOM 919 C C . ALA A 1 111 ? 10.665 10.565 -10.482 1.00 88.62 111 ALA A C 1
ATOM 921 O O . ALA A 1 111 ? 10.358 11.350 -9.588 1.00 88.62 111 ALA A O 1
ATOM 922 N N . ASP A 1 112 ? 10.436 9.253 -10.388 1.00 89.31 112 ASP A N 1
ATOM 923 C CA . ASP A 1 112 ? 9.771 8.617 -9.247 1.00 89.31 112 ASP A CA 1
ATOM 924 C C . ASP A 1 112 ? 10.696 8.459 -8.023 1.00 89.31 112 ASP A C 1
ATOM 926 O O . ASP A 1 112 ? 10.217 8.374 -6.892 1.00 89.31 112 ASP A O 1
ATOM 930 N N . TYR A 1 113 ? 12.020 8.446 -8.225 1.00 92.38 113 TYR A N 1
ATOM 931 C CA . TYR A 1 113 ? 13.006 8.237 -7.159 1.00 92.38 113 TYR A CA 1
ATOM 932 C C . TYR A 1 113 ? 12.940 9.290 -6.040 1.00 92.38 113 TYR A C 1
ATOM 934 O O . TYR A 1 113 ? 12.776 8.900 -4.882 1.00 92.38 113 TYR A O 1
ATOM 942 N N . PRO A 1 114 ? 13.020 10.610 -6.321 1.00 94.31 114 PRO A N 1
ATOM 943 C CA . PRO A 1 114 ? 12.953 11.617 -5.261 1.00 94.31 114 PRO A CA 1
ATOM 944 C C . PRO A 1 114 ? 11.611 11.592 -4.519 1.00 94.31 114 PRO A C 1
ATOM 946 O O . PRO A 1 114 ? 11.568 11.849 -3.319 1.00 94.31 114 PRO A O 1
ATOM 949 N N . VAL A 1 115 ? 10.522 11.236 -5.205 1.00 93.38 115 VAL A N 1
ATOM 950 C CA . VAL A 1 115 ? 9.191 11.127 -4.596 1.00 93.38 115 VAL A CA 1
ATOM 951 C C . VAL A 1 115 ? 9.143 9.968 -3.597 1.00 93.38 115 VAL A C 1
ATOM 953 O O . VAL A 1 115 ? 8.707 10.159 -2.464 1.00 93.38 115 VAL A O 1
ATOM 956 N N . LEU A 1 116 ? 9.636 8.784 -3.977 1.00 93.62 116 LEU A N 1
ATOM 957 C CA . LEU A 1 116 ? 9.732 7.643 -3.059 1.00 93.62 116 LEU A CA 1
ATOM 958 C C . LEU A 1 116 ? 10.667 7.914 -1.887 1.00 93.62 116 LEU A C 1
ATOM 960 O O . LEU A 1 116 ? 10.347 7.529 -0.768 1.00 93.62 116 LEU A O 1
ATOM 964 N N . MET A 1 117 ? 11.798 8.577 -2.131 1.00 95.56 117 MET A N 1
ATOM 965 C CA . MET A 1 117 ? 12.747 8.920 -1.075 1.00 95.56 117 MET A CA 1
ATOM 966 C C . MET A 1 117 ? 12.111 9.855 -0.038 1.00 95.56 117 MET A C 1
ATOM 968 O O . MET A 1 117 ? 12.314 9.672 1.160 1.00 95.56 117 MET A O 1
ATOM 972 N N . ASN A 1 118 ? 11.288 10.810 -0.484 1.00 96.12 118 ASN A N 1
ATOM 973 C CA . ASN A 1 118 ? 10.529 11.669 0.421 1.00 96.12 118 ASN A CA 1
ATOM 974 C C . ASN A 1 118 ? 9.525 10.862 1.255 1.00 96.12 118 ASN A C 1
ATOM 976 O O . ASN A 1 118 ? 9.511 11.008 2.473 1.00 96.12 118 ASN A O 1
ATOM 980 N N . TYR A 1 119 ? 8.742 9.964 0.641 1.00 96.00 119 TYR A N 1
ATOM 981 C CA . TYR A 1 119 ? 7.828 9.102 1.405 1.00 96.00 119 TYR A CA 1
ATOM 982 C C . TYR A 1 119 ? 8.558 8.201 2.393 1.00 96.00 119 TYR A C 1
ATOM 984 O O . TYR A 1 119 ? 8.103 8.049 3.524 1.00 96.00 119 TYR A O 1
ATOM 992 N N . PHE A 1 120 ? 9.697 7.643 1.989 1.00 96.38 120 PHE A N 1
ATOM 993 C CA . PHE A 1 120 ? 10.543 6.843 2.863 1.00 96.38 120 PHE A CA 1
ATOM 994 C C . PHE A 1 120 ? 10.959 7.648 4.100 1.00 96.38 120 PHE A C 1
ATOM 996 O O . PHE A 1 120 ? 10.698 7.221 5.221 1.00 96.38 120 PHE A O 1
ATOM 1003 N N . GLY A 1 121 ? 11.516 8.848 3.905 1.00 94.81 121 GLY A N 1
ATOM 1004 C CA . GLY A 1 121 ? 11.940 9.712 5.008 1.00 94.81 121 GLY A CA 1
ATOM 1005 C C . GLY A 1 121 ? 10.785 10.175 5.903 1.00 94.81 121 GLY A C 1
ATOM 1006 O O . GLY A 1 121 ? 10.925 10.210 7.124 1.00 94.81 121 GLY A O 1
ATOM 1007 N N . GLU A 1 122 ? 9.620 10.493 5.330 1.00 94.94 122 GLU A N 1
ATOM 1008 C CA . GLU A 1 122 ? 8.431 10.874 6.103 1.00 94.94 122 GLU A CA 1
ATOM 1009 C C . GLU A 1 122 ? 7.928 9.733 6.995 1.00 94.94 122 GLU A C 1
ATOM 1011 O O . GLU A 1 122 ? 7.612 9.960 8.167 1.00 94.94 122 GLU A O 1
ATOM 1016 N N . ILE A 1 123 ? 7.845 8.514 6.456 1.00 94.88 123 ILE A N 1
ATOM 1017 C CA . ILE A 1 123 ? 7.395 7.333 7.202 1.00 94.88 123 ILE A CA 1
ATOM 1018 C C . ILE A 1 123 ? 8.430 6.963 8.270 1.00 94.88 123 ILE A C 1
ATOM 1020 O O . ILE A 1 123 ? 8.063 6.775 9.429 1.00 94.88 123 ILE A O 1
ATOM 1024 N N . GLU A 1 124 ? 9.718 6.942 7.926 1.00 95.94 124 GLU A N 1
ATOM 1025 C CA . GLU A 1 124 ? 10.812 6.671 8.866 1.00 95.94 124 GLU A CA 1
ATOM 1026 C C . GLU A 1 124 ? 10.798 7.656 10.043 1.00 95.94 124 GLU A C 1
ATOM 1028 O O . GLU A 1 124 ? 10.845 7.252 11.209 1.00 95.94 124 GLU A O 1
ATOM 1033 N N . HIS A 1 125 ? 10.643 8.952 9.761 1.00 94.25 125 HIS A N 1
ATOM 1034 C CA . HIS A 1 125 ? 10.550 9.975 10.797 1.00 94.25 125 HIS A CA 1
ATOM 1035 C C . HIS A 1 125 ? 9.311 9.785 11.685 1.00 94.25 125 HIS A C 1
ATOM 1037 O O . HIS A 1 125 ? 9.407 9.906 12.910 1.00 94.25 125 HIS A O 1
ATOM 1043 N N . LYS A 1 126 ? 8.144 9.466 11.103 1.00 92.19 126 LYS A N 1
ATOM 1044 C CA . LYS A 1 126 ? 6.919 9.166 11.869 1.00 92.19 126 LYS A CA 1
ATOM 1045 C C . LYS A 1 126 ? 7.123 7.974 12.806 1.00 92.19 126 LYS A C 1
ATOM 1047 O O . LYS A 1 126 ? 6.764 8.077 13.979 1.00 92.19 126 LYS A O 1
ATOM 1052 N N . ILE A 1 127 ? 7.710 6.883 12.314 1.00 91.12 127 ILE A N 1
ATOM 1053 C CA . ILE A 1 127 ? 7.975 5.672 13.103 1.00 91.12 127 ILE A CA 1
ATOM 1054 C C . ILE A 1 127 ? 8.939 5.991 14.248 1.00 91.12 12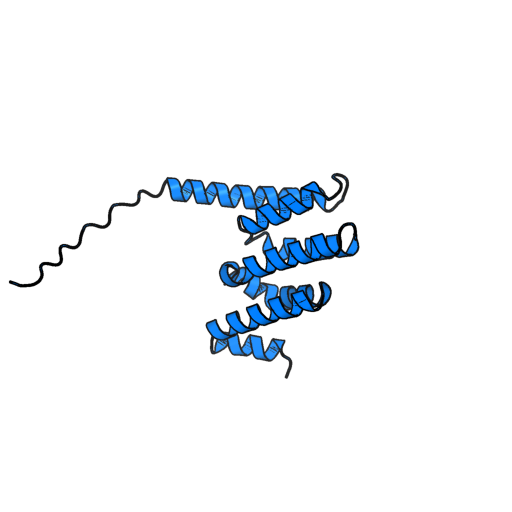7 ILE A C 1
ATOM 1056 O O . ILE A 1 127 ? 8.597 5.768 15.407 1.00 91.12 127 ILE A O 1
ATOM 1060 N N . SER A 1 128 ? 10.080 6.617 13.951 1.00 90.81 128 SER A N 1
ATOM 1061 C CA . SER A 1 128 ? 11.077 6.998 14.961 1.00 90.81 128 SER A CA 1
ATOM 1062 C C . SER A 1 128 ? 10.482 7.904 16.046 1.00 90.81 128 SER A C 1
ATOM 1064 O O . SER A 1 128 ? 10.702 7.707 17.244 1.00 90.81 128 SER A O 1
ATOM 1066 N N . PHE A 1 129 ? 9.650 8.874 15.658 1.00 90.94 129 PHE A N 1
ATOM 1067 C CA . PHE A 1 129 ? 8.960 9.745 16.606 1.00 90.94 129 PHE A CA 1
ATOM 1068 C C . PHE A 1 129 ? 7.985 8.984 17.518 1.00 90.94 129 PHE A C 1
ATOM 1070 O O . PHE A 1 129 ? 7.906 9.274 18.717 1.00 90.94 129 PHE A O 1
ATOM 1077 N N . LEU A 1 130 ? 7.246 8.009 16.980 1.00 87.94 130 LEU A N 1
ATOM 1078 C CA . LEU A 1 130 ? 6.347 7.158 17.763 1.00 87.94 130 LEU A CA 1
ATOM 1079 C C . LEU A 1 130 ? 7.124 6.246 18.720 1.00 87.94 130 LEU A C 1
ATOM 1081 O O . LEU A 1 130 ? 6.775 6.177 19.896 1.00 87.94 130 LEU A O 1
ATOM 1085 N N . GLU A 1 131 ? 8.215 5.628 18.272 1.00 87.44 131 GLU A N 1
ATOM 1086 C CA . GLU A 1 131 ? 9.088 4.798 19.113 1.00 87.44 131 GLU A CA 1
ATOM 1087 C C . GLU A 1 131 ? 9.703 5.603 20.267 1.00 87.44 131 GLU A C 1
ATOM 1089 O O . GLU A 1 131 ? 9.721 5.155 21.416 1.00 87.44 131 GLU A O 1
ATOM 1094 N N . GLN A 1 132 ? 10.137 6.839 20.004 1.00 87.56 132 GLN A N 1
ATOM 1095 C CA . GLN A 1 132 ? 10.618 7.749 21.045 1.00 87.56 132 GLN A CA 1
ATOM 1096 C C . GLN A 1 132 ? 9.523 8.163 22.032 1.00 87.56 132 GLN A C 1
ATOM 1098 O O . GLN A 1 132 ? 9.798 8.358 23.216 1.00 87.56 132 GLN A O 1
ATOM 1103 N N . LYS A 1 133 ? 8.280 8.339 21.573 1.00 86.75 133 LYS A N 1
ATOM 1104 C CA . LYS A 1 133 ? 7.148 8.602 22.470 1.00 86.75 133 LYS A CA 1
ATOM 1105 C C . LYS A 1 133 ? 6.854 7.397 23.352 1.00 86.75 133 LYS A C 1
ATOM 1107 O O . LYS A 1 133 ? 6.658 7.576 24.550 1.00 86.75 133 LYS A O 1
ATOM 1112 N N . ILE A 1 134 ? 6.864 6.196 22.776 1.00 84.81 134 ILE A N 1
ATOM 1113 C CA . ILE A 1 134 ? 6.616 4.948 23.499 1.00 84.81 134 ILE A CA 1
ATOM 1114 C C . ILE A 1 134 ? 7.708 4.701 24.541 1.00 84.81 134 ILE A C 1
ATOM 1116 O O . ILE A 1 134 ? 7.387 4.422 25.689 1.00 84.81 134 ILE A O 1
ATOM 1120 N N . SER A 1 135 ? 8.985 4.886 24.199 1.00 80.69 135 SER A N 1
ATOM 1121 C CA . SER A 1 135 ? 10.086 4.704 25.159 1.00 80.69 135 SER A CA 1
ATOM 1122 C C . SER A 1 135 ? 10.048 5.699 26.326 1.00 80.69 135 SER A C 1
ATOM 1124 O O . SER A 1 135 ? 10.545 5.407 27.413 1.00 80.69 135 SER A O 1
ATOM 1126 N N . LYS A 1 136 ? 9.418 6.864 26.130 1.00 79.25 136 LYS A N 1
ATOM 1127 C CA . LYS A 1 136 ? 9.181 7.870 27.175 1.00 79.25 136 LYS A CA 1
ATOM 1128 C C . LYS A 1 136 ? 7.907 7.623 27.987 1.00 79.25 136 LYS A C 1
ATOM 1130 O O . LYS A 1 136 ? 7.733 8.274 29.020 1.00 79.25 136 LYS A O 1
ATOM 1135 N N . LEU A 1 137 ? 7.025 6.707 27.570 1.00 79.25 137 LEU A N 1
ATOM 1136 C CA . LEU A 1 137 ? 5.882 6.299 28.384 1.00 79.25 137 LEU A CA 1
ATOM 1137 C C . LEU A 1 137 ? 6.405 5.505 29.582 1.00 79.25 137 LEU A C 1
ATOM 1139 O O . LEU A 1 137 ? 6.759 4.333 29.481 1.00 79.25 137 LEU A O 1
ATOM 1143 N N . LYS A 1 138 ? 6.431 6.150 30.751 1.00 62.94 138 LYS A N 1
ATOM 1144 C CA . LYS A 1 138 ? 6.572 5.442 32.023 1.00 62.94 138 LYS A CA 1
ATOM 1145 C C . LYS A 1 138 ? 5.324 4.585 32.209 1.00 62.94 138 LYS A C 1
ATOM 1147 O O . LYS A 1 138 ? 4.280 5.087 32.621 1.00 62.94 138 LYS A O 1
ATOM 1152 N N . LEU A 1 139 ? 5.430 3.300 31.885 1.00 60.03 139 LEU A N 1
ATOM 1153 C CA . LEU A 1 139 ? 4.442 2.310 32.284 1.00 60.03 139 LEU A CA 1
ATOM 1154 C C . LEU A 1 139 ? 4.509 2.214 33.808 1.00 60.03 139 LEU A C 1
ATOM 1156 O O . LEU A 1 139 ? 5.418 1.606 34.371 1.00 60.03 139 LEU A O 1
ATOM 1160 N N . TYR A 1 140 ? 3.588 2.893 34.487 1.00 58.06 140 TYR A N 1
ATOM 1161 C CA . TYR A 1 140 ? 3.404 2.672 35.911 1.00 58.06 140 TYR A CA 1
ATOM 1162 C C . TYR A 1 140 ? 2.926 1.229 36.083 1.00 58.06 140 TYR A C 1
ATOM 1164 O O . TYR A 1 140 ? 1.992 0.830 35.380 1.00 58.06 140 TYR A O 1
ATOM 1172 N N . PRO A 1 141 ? 3.545 0.435 36.975 1.00 55.00 141 PRO A N 1
ATOM 1173 C CA . PRO A 1 141 ? 3.039 -0.896 37.258 1.00 55.00 141 PRO A CA 1
ATOM 1174 C C . PRO A 1 141 ? 1.570 -0.761 37.660 1.00 55.00 141 PRO A C 1
ATOM 1176 O O . PRO A 1 141 ? 1.232 0.068 38.513 1.00 55.00 141 PRO A O 1
ATOM 1179 N N . GLN A 1 142 ? 0.691 -1.535 37.015 1.00 56.44 142 GLN A N 1
ATOM 1180 C CA . GLN A 1 142 ? -0.680 -1.671 37.491 1.00 56.44 142 GLN A CA 1
ATOM 1181 C C . GLN A 1 142 ? -0.587 -2.069 38.963 1.00 56.44 142 GLN A C 1
ATOM 1183 O O . GLN A 1 142 ? 0.068 -3.059 39.295 1.00 56.44 142 GLN A O 1
ATOM 1188 N N . LYS A 1 143 ? -1.173 -1.257 39.855 1.00 59.06 143 LYS A N 1
ATOM 1189 C CA . LYS A 1 143 ? -1.273 -1.634 41.266 1.00 59.06 143 LYS A CA 1
ATOM 1190 C C . LYS A 1 143 ? -1.926 -3.017 41.290 1.00 59.06 143 LYS A C 1
ATOM 1192 O O . LYS A 1 143 ? -2.986 -3.149 40.675 1.00 59.06 143 LYS A O 1
ATOM 1197 N N . PRO A 1 144 ? -1.326 -4.026 41.942 1.00 53.72 144 PRO A N 1
ATOM 1198 C CA . PRO A 1 144 ? -2.005 -5.294 42.118 1.00 53.72 144 PRO A CA 1
ATOM 1199 C C . PRO A 1 144 ? -3.309 -4.981 42.850 1.00 53.72 144 PRO A C 1
ATOM 1201 O O . PRO A 1 144 ? -3.288 -4.538 43.999 1.00 53.72 144 PRO A O 1
ATOM 1204 N N . MET A 1 145 ? -4.446 -5.118 42.164 1.00 52.75 145 MET A N 1
ATOM 1205 C CA . MET A 1 145 ? -5.722 -5.210 42.853 1.00 52.75 145 MET A CA 1
ATOM 1206 C C . MET A 1 145 ? -5.642 -6.525 43.617 1.00 52.75 145 MET A C 1
ATOM 1208 O O . MET A 1 145 ? -5.802 -7.595 43.034 1.00 52.75 145 MET A O 1
ATOM 1212 N N . LEU A 1 146 ? -5.293 -6.446 44.900 1.00 51.00 146 LEU A N 1
ATOM 1213 C CA . LEU A 1 146 ? -5.558 -7.518 45.844 1.00 51.00 146 LEU A CA 1
ATOM 1214 C C . LEU A 1 146 ? -7.070 -7.752 45.783 1.00 51.00 146 LEU A C 1
ATOM 1216 O O . LEU A 1 146 ? -7.845 -6.969 46.325 1.00 51.00 146 LEU A O 1
ATOM 1220 N N . MET A 1 147 ? -7.492 -8.778 45.041 1.00 53.66 147 MET A N 1
ATOM 1221 C CA . MET A 1 147 ? -8.785 -9.393 45.294 1.00 53.66 147 MET A CA 1
ATOM 1222 C C . MET A 1 147 ? -8.646 -10.078 46.648 1.00 53.66 147 MET A C 1
ATOM 1224 O O . MET A 1 147 ? -8.109 -11.181 46.734 1.00 53.66 147 MET A O 1
ATOM 1228 N N . GLU A 1 148 ? -9.083 -9.401 47.705 1.00 53.91 148 GLU A N 1
ATOM 1229 C CA . GLU A 1 148 ? -9.516 -10.088 48.914 1.00 53.91 148 GLU A CA 1
ATOM 1230 C C . GLU A 1 148 ? -10.724 -10.937 48.503 1.00 53.91 148 GLU A C 1
ATOM 1232 O O . GLU A 1 148 ? -11.833 -10.439 48.306 1.00 53.91 148 GLU A O 1
ATOM 1237 N N . TRP A 1 149 ? -10.481 -12.221 48.247 1.00 54.44 149 TRP A N 1
ATOM 1238 C CA . TRP A 1 149 ? -11.556 -13.199 48.235 1.00 54.44 149 TRP A CA 1
ATOM 1239 C C . TRP A 1 149 ? -12.045 -13.292 49.681 1.00 54.44 149 TRP A C 1
ATOM 1241 O O . TRP A 1 149 ? -11.241 -13.573 50.564 1.00 54.44 149 TRP A O 1
ATOM 1251 N N . TYR A 1 150 ? -13.318 -12.949 49.895 1.00 49.09 150 TYR A N 1
ATOM 1252 C CA . TYR A 1 150 ? -14.001 -12.930 51.192 1.00 49.09 150 TYR A CA 1
ATOM 1253 C C . TYR A 1 150 ? -13.665 -14.160 52.058 1.00 49.09 150 TYR A C 1
ATOM 1255 O O . TYR A 1 150 ? -13.693 -15.281 51.544 1.00 49.09 150 TYR A O 1
ATOM 1263 N N . ASP A 1 151 ? -13.385 -13.896 53.343 1.00 44.59 151 ASP A N 1
ATOM 1264 C CA . ASP A 1 151 ? -13.187 -14.871 54.435 1.00 44.59 151 ASP A CA 1
ATOM 1265 C C . ASP A 1 151 ? -14.330 -15.897 54.565 1.00 44.59 151 ASP A C 1
ATOM 1267 O O . ASP A 1 151 ? -15.516 -15.506 54.419 1.00 44.59 151 ASP A O 1
#

pLDDT: mean 87.89, std 12.17, range [44.59, 97.06]

Sequence (151 aa):
MDLITRLKNLRETDELEFKYQLRNLLKKSMTENLDAFRSVVNDFKREVIYDSFFFIDIINEALLYFFYKNEGNPRVIKTIMSLIHVIAPVGDKDTLELIGTILKRIPTHSADYPVLMNYFGEIEHKISFLEQKISKLKLYPQKPMLMEWYD

Secondary structure (DSSP, 8-state):
--HHHHHHHHHHH-HHHHHHHHHHHHHHHHHH-HHHHHHHHHHTHHHHHHTHHHHHHHHHHHHHHHHHHTTT-HHHHHHHHHHHHHHGGG--HHHHHHHHHHHTTS-TTSTHHHHHHHHHHHHHHHHHHHHHHHHH---PPPP--------

Radius of gyration: 20.01 Å; chains: 1; bounding box: 45×26×71 Å